Protein AF-A0A6G9I0P4-F1 (afdb_monomer_lite)

Sequence (125 aa):
MNVHKVYDTINHYHLDWLTPAGDYPKSALMVVECKDGRWMIVQEFGEEYGCFEGVLKNDSDLHTKPSFYPDFRSAVKSAFGMMKRLYPQYNDKPFSDFLSEITECCEVRFWNDETIIPPVQRQAL

Foldseek 3Di:
DWPCVVQVWDDKDWDQVLFPPPDRDQWTKMWIAGPVQKIFIETADHDQLVVDQQHHYGTDRPPGHHDIDNHPLRRLVVVVVSVCVVCVVGDCVSVVVVNVVVVVVVVVVVPDPDDDDDDDDDDDD

Structure (mmCIF, N/CA/C/O backbone):
data_AF-A0A6G9I0P4-F1
#
_entry.id   AF-A0A6G9I0P4-F1
#
loop_
_atom_site.group_PDB
_atom_site.id
_atom_site.type_symbol
_atom_site.label_atom_id
_atom_site.label_alt_id
_atom_site.label_comp_id
_atom_site.label_asym_id
_atom_site.label_entity_id
_atom_site.label_seq_id
_atom_site.pdbx_PDB_ins_code
_atom_site.Cartn_x
_atom_site.Cartn_y
_atom_site.Cartn_z
_atom_site.occupancy
_atom_site.B_iso_or_equiv
_atom_site.auth_seq_id
_atom_site.auth_comp_id
_atom_site.auth_asym_id
_atom_site.auth_atom_id
_atom_site.pdbx_PDB_model_num
ATOM 1 N N . MET A 1 1 ? -15.792 -13.073 -3.354 1.00 65.38 1 MET A N 1
ATOM 2 C CA . MET A 1 1 ? -15.963 -12.058 -2.288 1.00 65.38 1 MET A CA 1
ATOM 3 C C . MET A 1 1 ? -14.765 -11.130 -2.395 1.00 65.38 1 MET A C 1
ATOM 5 O O . MET A 1 1 ? -13.686 -11.660 -2.604 1.00 65.38 1 MET A O 1
ATOM 9 N N . ASN A 1 2 ? -14.957 -9.807 -2.389 1.00 82.81 2 ASN A N 1
ATOM 10 C CA . ASN A 1 2 ? -13.867 -8.850 -2.632 1.00 82.81 2 ASN A CA 1
ATOM 11 C C . ASN A 1 2 ? -13.200 -8.437 -1.300 1.00 82.81 2 ASN A C 1
ATOM 13 O O . ASN A 1 2 ? -13.927 -8.279 -0.316 1.00 82.81 2 ASN A O 1
ATOM 17 N N . VAL A 1 3 ? -11.872 -8.249 -1.276 1.00 85.19 3 VAL A N 1
ATOM 18 C CA . VAL A 1 3 ? -11.064 -7.780 -0.124 1.00 85.19 3 VAL A CA 1
ATOM 19 C C . VAL A 1 3 ? -11.742 -6.639 0.648 1.00 85.19 3 VAL A C 1
ATOM 21 O O . VAL A 1 3 ? -11.915 -6.735 1.862 1.00 85.19 3 VAL A O 1
ATOM 24 N N . HIS A 1 4 ? -12.234 -5.611 -0.044 1.00 87.44 4 HIS A N 1
ATOM 25 C CA . HIS A 1 4 ? -12.917 -4.460 0.553 1.00 87.44 4 HIS A CA 1
ATOM 26 C C . HIS A 1 4 ? -14.160 -4.843 1.368 1.00 87.44 4 HIS A C 1
ATOM 28 O O . HIS A 1 4 ? -14.433 -4.255 2.412 1.00 87.44 4 HIS A O 1
ATOM 34 N N . LYS A 1 5 ? -14.909 -5.859 0.919 1.00 88.94 5 LYS A N 1
ATOM 35 C CA . LYS A 1 5 ? -16.091 -6.366 1.636 1.00 88.94 5 LYS A CA 1
ATOM 36 C C . LYS A 1 5 ? -15.717 -7.245 2.826 1.00 88.94 5 LYS A C 1
ATOM 38 O O . LYS A 1 5 ? -16.455 -7.267 3.801 1.00 88.94 5 LYS A O 1
ATOM 43 N N . VAL A 1 6 ? -14.613 -7.988 2.739 1.00 90.75 6 VAL A N 1
ATOM 44 C CA . VAL A 1 6 ? -14.164 -8.885 3.819 1.00 90.75 6 VAL A CA 1
ATOM 45 C C . VAL A 1 6 ? -13.664 -8.102 5.020 1.00 90.75 6 VAL A C 1
ATOM 47 O O . VAL A 1 6 ? -13.939 -8.490 6.152 1.00 90.75 6 VAL A O 1
ATOM 50 N N . TYR A 1 7 ? -12.960 -7.001 4.769 1.00 91.38 7 TYR A N 1
ATOM 51 C CA . TYR A 1 7 ? -12.324 -6.201 5.814 1.00 91.38 7 TYR A CA 1
ATOM 52 C C . TYR A 1 7 ? -13.059 -4.890 6.128 1.00 91.38 7 TYR A C 1
ATOM 54 O O . TYR A 1 7 ? -12.515 -4.062 6.850 1.00 91.38 7 TYR A O 1
ATOM 62 N N . ASP A 1 8 ? -14.286 -4.712 5.617 1.00 93.75 8 ASP A N 1
ATOM 63 C CA . ASP A 1 8 ? -15.130 -3.519 5.820 1.00 93.75 8 ASP A CA 1
ATOM 64 C C . ASP A 1 8 ? -14.332 -2.216 5.633 1.00 93.75 8 ASP A C 1
ATOM 66 O O . ASP A 1 8 ? -14.139 -1.424 6.555 1.00 93.75 8 ASP A O 1
ATOM 70 N N . THR A 1 9 ? -13.752 -2.045 4.444 1.00 93.62 9 THR A N 1
ATOM 71 C CA . THR A 1 9 ? -12.830 -0.935 4.169 1.00 93.62 9 THR A CA 1
ATOM 72 C C . THR A 1 9 ? -13.575 0.354 3.852 1.00 93.62 9 THR A C 1
ATOM 74 O O . THR A 1 9 ? -14.541 0.323 3.088 1.00 93.62 9 THR A O 1
ATOM 77 N N . ILE A 1 10 ? -13.089 1.487 4.360 1.00 94.75 10 ILE A N 1
ATOM 78 C CA . ILE A 1 10 ? -13.764 2.793 4.257 1.00 94.75 10 ILE A CA 1
ATOM 79 C C . ILE A 1 10 ? -12.973 3.851 3.483 1.00 94.75 10 ILE A C 1
ATOM 81 O O . ILE A 1 10 ? -13.560 4.835 3.039 1.00 94.75 10 ILE A O 1
ATOM 85 N N . ASN A 1 11 ? -11.667 3.657 3.300 1.00 93.19 11 ASN A N 1
ATOM 86 C CA . ASN A 1 11 ? -10.799 4.602 2.605 1.00 93.19 11 ASN A CA 1
ATOM 87 C C . ASN A 1 11 ? -9.608 3.873 1.969 1.00 93.19 11 ASN A C 1
ATOM 89 O O . ASN A 1 11 ? -9.274 2.756 2.367 1.00 93.19 11 ASN A O 1
ATOM 93 N N . HIS A 1 12 ? -8.963 4.494 0.986 1.00 93.75 12 HIS A N 1
ATOM 94 C CA . HIS A 1 12 ? -7.710 4.008 0.421 1.00 93.75 12 HIS A CA 1
ATOM 95 C C . HIS A 1 12 ? -6.882 5.154 -0.161 1.00 93.75 12 HIS A C 1
ATOM 97 O O . HIS A 1 12 ? -7.414 6.190 -0.553 1.00 93.75 12 HIS A O 1
ATOM 103 N N . TYR A 1 13 ? -5.570 4.951 -0.227 1.00 92.12 13 TYR A N 1
ATOM 104 C CA . TYR A 1 13 ? -4.628 5.891 -0.815 1.00 92.12 13 TYR A CA 1
ATOM 105 C C . TYR A 1 13 ? -3.665 5.149 -1.736 1.00 92.12 13 TYR A C 1
ATOM 107 O O . TYR A 1 13 ? -2.998 4.200 -1.313 1.00 92.12 13 TYR A O 1
ATOM 115 N N . HIS A 1 14 ? -3.606 5.588 -2.989 1.00 91.50 14 HIS A N 1
ATOM 116 C CA . HIS A 1 14 ? -2.735 5.018 -4.011 1.00 91.50 14 HIS A CA 1
ATOM 117 C C . HIS A 1 14 ? -1.317 5.567 -3.890 1.00 91.50 14 HIS A C 1
ATOM 119 O O . HIS A 1 14 ? -1.125 6.726 -3.520 1.00 91.50 14 HIS A O 1
ATOM 125 N N . LEU A 1 15 ? -0.320 4.732 -4.177 1.00 87.94 15 LEU A N 1
ATOM 126 C CA . LEU A 1 15 ? 1.105 5.083 -4.096 1.00 87.94 15 LEU A CA 1
ATOM 127 C C . LEU A 1 15 ? 1.809 5.024 -5.461 1.00 87.94 15 LEU A C 1
ATOM 129 O O . LEU A 1 15 ? 3.008 5.267 -5.554 1.00 87.94 15 LEU A O 1
ATOM 133 N N . ASP A 1 16 ? 1.081 4.700 -6.523 1.00 82.12 16 ASP A N 1
ATOM 134 C CA . ASP A 1 16 ? 1.562 4.641 -7.904 1.00 82.12 16 ASP A CA 1
ATOM 135 C C . ASP A 1 16 ? 2.078 5.996 -8.416 1.00 82.12 16 ASP A C 1
ATOM 137 O O . ASP A 1 16 ? 3.058 6.031 -9.150 1.00 82.12 16 ASP A O 1
ATOM 141 N N . TRP A 1 17 ? 1.515 7.118 -7.958 1.00 77.94 17 TRP A N 1
ATOM 142 C CA . TRP A 1 17 ? 1.967 8.472 -8.322 1.00 77.94 17 TRP A CA 1
ATOM 143 C C . TRP A 1 17 ? 3.399 8.817 -7.878 1.00 77.94 17 TRP A C 1
ATOM 145 O O . TRP A 1 17 ? 3.953 9.827 -8.311 1.00 77.94 17 TRP A O 1
ATOM 155 N N . LEU A 1 18 ? 4.006 8.005 -7.010 1.00 72.69 18 LEU A N 1
ATOM 156 C CA . LEU A 1 18 ? 5.386 8.200 -6.561 1.00 72.69 18 LEU A CA 1
ATOM 157 C C . LEU A 1 18 ? 6.416 7.614 -7.526 1.00 72.69 18 LEU A C 1
ATOM 15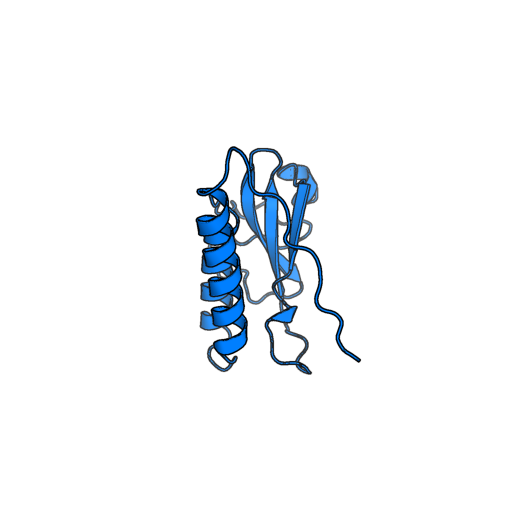9 O O . LEU A 1 18 ? 7.621 7.772 -7.308 1.00 72.69 18 LEU A O 1
ATOM 163 N N . THR A 1 19 ? 5.973 6.935 -8.584 1.00 71.75 19 THR A N 1
ATOM 164 C CA . THR A 1 19 ? 6.873 6.549 -9.666 1.00 71.75 19 THR A CA 1
ATOM 165 C C . THR A 1 19 ? 7.213 7.756 -10.545 1.00 71.75 19 THR A C 1
ATOM 167 O O . THR A 1 19 ? 6.458 8.730 -10.605 1.00 71.75 19 THR A O 1
ATOM 170 N N . PRO A 1 20 ? 8.384 7.758 -11.208 1.00 68.88 20 PRO A N 1
ATOM 171 C CA . PRO A 1 20 ? 8.776 8.859 -12.081 1.00 68.88 20 PRO A CA 1
ATOM 172 C C . PRO A 1 20 ? 7.710 9.167 -13.141 1.00 68.88 20 PRO A C 1
ATOM 174 O O . PRO A 1 20 ? 7.177 8.262 -13.784 1.00 68.88 20 PRO A O 1
ATOM 177 N N . ALA A 1 21 ? 7.434 10.456 -13.357 1.00 62.06 21 ALA A N 1
ATOM 178 C CA . ALA A 1 21 ? 6.467 10.901 -14.354 1.00 62.06 21 ALA A CA 1
ATOM 179 C C . ALA A 1 21 ? 6.851 10.386 -15.754 1.00 62.06 21 ALA A C 1
ATOM 181 O O . ALA A 1 21 ? 7.896 10.756 -16.291 1.00 62.06 21 ALA A O 1
ATOM 182 N N . GLY A 1 22 ? 5.994 9.543 -16.336 1.00 60.03 22 GLY A N 1
ATOM 183 C CA . GLY A 1 22 ? 6.189 8.932 -17.655 1.00 60.03 22 GLY A CA 1
ATOM 184 C C . GLY A 1 22 ? 6.349 7.410 -17.633 1.00 60.03 22 GLY A C 1
ATOM 185 O O . GLY A 1 22 ? 6.067 6.780 -18.649 1.00 60.03 22 GLY A O 1
ATOM 186 N N . ASP A 1 23 ? 6.698 6.821 -16.484 1.00 67.88 23 ASP A N 1
ATOM 187 C CA . ASP A 1 23 ? 6.695 5.370 -16.286 1.00 67.88 23 ASP A CA 1
ATOM 188 C C . ASP A 1 23 ? 5.414 4.963 -15.558 1.00 67.88 23 ASP A C 1
ATOM 190 O O . ASP A 1 23 ? 5.267 5.162 -14.349 1.00 67.88 23 ASP A O 1
ATOM 194 N N . TYR A 1 24 ? 4.475 4.376 -16.302 1.00 65.50 24 TYR A N 1
ATOM 195 C CA . TYR A 1 24 ? 3.357 3.683 -15.675 1.00 65.50 24 TYR A CA 1
ATOM 196 C C . TYR A 1 24 ? 3.900 2.406 -15.018 1.00 65.50 24 TYR A C 1
ATOM 198 O O . TYR A 1 24 ? 4.514 1.588 -15.718 1.00 65.50 24 TYR A O 1
ATOM 206 N N . PRO A 1 25 ? 3.741 2.219 -13.697 1.00 77.81 25 PRO A N 1
ATOM 207 C CA . PRO A 1 25 ? 4.338 1.077 -13.029 1.00 77.81 25 PRO A CA 1
ATOM 208 C C . PRO A 1 25 ? 3.698 -0.228 -13.505 1.00 77.81 25 PRO A C 1
ATOM 210 O O . PRO A 1 25 ? 2.534 -0.267 -13.896 1.00 77.81 25 PRO A O 1
ATOM 213 N N . LYS A 1 26 ? 4.462 -1.325 -13.475 1.00 83.75 26 LYS A N 1
ATOM 214 C CA . LYS A 1 26 ? 3.947 -2.658 -13.840 1.00 83.75 26 LYS A CA 1
ATOM 215 C C . LYS A 1 26 ? 3.007 -3.235 -12.782 1.00 83.75 26 LYS A C 1
ATOM 217 O O . LYS A 1 26 ? 2.178 -4.083 -13.105 1.00 83.75 26 LYS A O 1
ATOM 222 N N . SER A 1 27 ? 3.137 -2.761 -11.547 1.00 88.81 27 SER A N 1
ATOM 223 C CA . SER A 1 27 ? 2.281 -3.096 -10.413 1.00 88.81 27 SER A CA 1
ATOM 224 C C . SER A 1 27 ? 2.126 -1.872 -9.514 1.00 88.81 27 SER A C 1
ATOM 226 O O . SER A 1 27 ? 3.074 -1.100 -9.375 1.00 88.81 27 SER A O 1
ATOM 228 N N . ALA A 1 28 ? 0.981 -1.722 -8.850 1.00 89.75 28 ALA A N 1
ATOM 229 C CA . ALA A 1 28 ? 0.727 -0.619 -7.921 1.00 89.75 28 ALA A CA 1
ATOM 230 C C . ALA A 1 28 ? 0.322 -1.111 -6.533 1.00 89.75 28 ALA A C 1
ATOM 232 O O . ALA A 1 28 ? -0.313 -2.157 -6.384 1.00 89.75 28 ALA A O 1
ATOM 233 N N . LEU A 1 29 ? 0.668 -0.315 -5.522 1.00 93.31 29 LEU A N 1
ATOM 234 C CA . LEU A 1 29 ? 0.230 -0.498 -4.146 1.00 93.31 29 LEU A CA 1
ATOM 235 C C . LEU A 1 29 ? -0.734 0.611 -3.738 1.00 93.31 29 LEU A C 1
ATOM 237 O O . LEU A 1 29 ? -0.526 1.785 -4.046 1.00 93.31 29 LEU A O 1
ATOM 241 N N . MET A 1 30 ? -1.708 0.224 -2.929 1.00 94.25 30 MET A N 1
ATOM 242 C CA . MET A 1 30 ? -2.539 1.115 -2.142 1.00 94.25 30 MET A CA 1
ATOM 243 C C . MET A 1 30 ? -2.458 0.738 -0.664 1.00 94.25 30 MET A C 1
ATOM 245 O O . MET A 1 30 ? -2.315 -0.433 -0.299 1.00 94.25 30 MET A O 1
ATOM 249 N N . VAL A 1 31 ? -2.571 1.739 0.202 1.00 95.56 31 VAL A N 1
ATOM 250 C CA . VAL A 1 31 ? -2.851 1.535 1.626 1.00 95.56 31 VAL A CA 1
ATOM 251 C C . VAL A 1 31 ? -4.341 1.737 1.853 1.00 95.56 31 VAL A C 1
ATOM 253 O O . VAL A 1 31 ? -4.921 2.702 1.365 1.00 95.56 31 VAL A O 1
ATOM 256 N N . VAL A 1 32 ? -4.972 0.808 2.561 1.00 95.75 32 VAL A N 1
ATOM 257 C CA . VAL A 1 32 ? -6.428 0.717 2.690 1.00 95.75 32 VAL A CA 1
ATOM 258 C C . VAL A 1 32 ? -6.811 0.750 4.162 1.00 95.75 32 VAL A C 1
ATOM 260 O O . VAL A 1 32 ? -6.269 -0.012 4.963 1.00 95.75 32 VAL A O 1
ATOM 263 N N . GLU A 1 33 ? -7.749 1.623 4.509 1.00 97.38 33 GLU A N 1
ATOM 264 C CA . GLU A 1 33 ? -8.286 1.787 5.858 1.00 97.38 33 GLU A CA 1
ATOM 265 C C . GLU A 1 33 ? -9.494 0.873 6.065 1.00 97.38 33 GLU A C 1
ATOM 267 O O . GLU A 1 33 ? -10.450 0.886 5.283 1.00 97.38 33 GLU A O 1
ATOM 272 N N . CYS A 1 34 ? -9.468 0.104 7.147 1.00 96.69 34 CYS A N 1
ATOM 273 C CA . CYS A 1 34 ? -10.599 -0.670 7.639 1.00 96.69 34 CYS A CA 1
ATOM 274 C C . CYS A 1 34 ? -11.452 0.205 8.563 1.00 96.69 34 CYS A C 1
ATOM 276 O O . CYS A 1 34 ? -10.939 1.069 9.271 1.00 96.69 34 CYS A O 1
ATOM 278 N N . LYS A 1 35 ? -12.758 -0.055 8.627 1.00 96.31 35 LYS A N 1
ATOM 279 C CA . LYS A 1 35 ? -13.689 0.682 9.497 1.00 96.31 35 LYS A CA 1
ATOM 280 C C . LYS A 1 35 ? -13.325 0.639 10.983 1.00 96.31 35 LYS A C 1
ATOM 282 O O . LYS A 1 35 ? -13.736 1.510 11.743 1.00 96.31 35 LYS A O 1
ATOM 287 N N . ASP A 1 36 ? -12.572 -0.375 11.400 1.00 94.62 36 ASP A N 1
ATOM 288 C CA . ASP A 1 36 ? -12.071 -0.517 12.768 1.00 94.62 36 ASP A CA 1
ATOM 289 C C . ASP A 1 36 ? -10.790 0.293 13.056 1.00 94.62 36 ASP A C 1
ATOM 291 O O . ASP A 1 36 ? -10.227 0.181 14.145 1.00 94.62 36 ASP A O 1
ATOM 295 N N . GLY A 1 37 ? -10.338 1.113 12.101 1.00 93.75 37 GLY A N 1
ATOM 296 C CA . GLY A 1 37 ? -9.185 2.006 12.217 1.00 93.75 37 GLY A CA 1
ATOM 297 C C . GLY A 1 37 ? -7.847 1.374 11.832 1.00 93.75 37 GLY A C 1
ATOM 298 O O . GLY A 1 37 ? -6.838 2.077 11.774 1.00 93.75 37 GLY A O 1
ATOM 299 N N . ARG A 1 38 ? -7.803 0.065 11.551 1.00 97.12 38 ARG A N 1
ATOM 300 C CA . ARG A 1 38 ? -6.575 -0.602 11.097 1.00 97.12 38 ARG A CA 1
ATOM 301 C C . ARG A 1 38 ? -6.341 -0.365 9.612 1.00 97.12 38 ARG A C 1
ATOM 303 O O . ARG A 1 38 ? -7.273 -0.303 8.818 1.00 97.12 38 ARG A O 1
ATOM 310 N N . TRP A 1 39 ? -5.075 -0.320 9.226 1.00 97.62 39 TRP A N 1
ATOM 311 C CA . TRP A 1 39 ? -4.648 -0.156 7.841 1.00 97.62 39 TRP A CA 1
ATOM 312 C C . TRP A 1 39 ? -4.038 -1.448 7.307 1.00 97.62 39 TRP A C 1
ATOM 314 O O . TRP A 1 39 ? -3.424 -2.202 8.056 1.00 97.62 39 TRP A O 1
ATOM 324 N N . MET A 1 40 ? -4.181 -1.708 6.015 1.00 96.81 40 MET A N 1
ATOM 325 C CA . MET A 1 40 ? -3.541 -2.831 5.323 1.00 96.81 40 MET A CA 1
ATOM 326 C C . MET A 1 40 ? -2.989 -2.380 3.972 1.00 96.81 40 MET A C 1
ATOM 328 O O . MET A 1 40 ? -3.379 -1.334 3.456 1.00 96.81 40 MET A O 1
ATOM 332 N N . ILE A 1 41 ? -2.075 -3.160 3.401 1.00 96.75 41 ILE A N 1
ATOM 333 C CA . ILE A 1 41 ? -1.504 -2.893 2.078 1.00 96.75 41 ILE A CA 1
ATOM 334 C C . ILE A 1 41 ? -2.149 -3.845 1.078 1.00 96.75 41 ILE A C 1
ATOM 336 O O . ILE A 1 41 ? -2.198 -5.057 1.301 1.00 96.75 41 ILE A O 1
ATOM 340 N N . VAL A 1 42 ? -2.620 -3.292 -0.033 1.00 95.12 42 VAL A N 1
ATOM 341 C CA . VAL A 1 42 ? -3.213 -4.056 -1.125 1.00 95.12 42 VAL A CA 1
ATOM 342 C C . VAL A 1 42 ? -2.493 -3.697 -2.416 1.00 95.12 42 VAL A C 1
ATOM 344 O O . VAL A 1 42 ? -2.289 -2.526 -2.724 1.00 95.12 42 VAL A O 1
ATOM 347 N N . GLN A 1 43 ? -2.105 -4.706 -3.182 1.00 93.94 43 GLN A N 1
ATOM 348 C CA . GLN A 1 43 ? -1.679 -4.540 -4.558 1.00 93.94 43 GLN A CA 1
ATOM 349 C C . GLN A 1 43 ? -2.913 -4.318 -5.429 1.00 93.94 43 GLN A C 1
ATOM 351 O O . GLN A 1 43 ? -3.713 -5.238 -5.604 1.00 93.94 43 GLN A O 1
ATOM 356 N N . GLU A 1 44 ? -3.064 -3.113 -5.971 1.00 91.31 44 GLU A N 1
ATOM 357 C CA . GLU A 1 44 ? -4.210 -2.742 -6.803 1.00 91.31 44 GLU A CA 1
ATOM 358 C C . GLU A 1 44 ? -4.216 -3.515 -8.127 1.00 91.31 44 GLU A C 1
ATOM 360 O O . GLU A 1 44 ? -5.229 -4.107 -8.498 1.00 91.31 44 GLU A O 1
ATOM 365 N N . PHE A 1 45 ? -3.072 -3.542 -8.815 1.00 90.38 45 PHE A N 1
ATOM 366 C CA . PHE A 1 45 ? -2.868 -4.263 -10.068 1.00 90.38 45 PHE A CA 1
ATOM 367 C C . PHE A 1 45 ? -1.426 -4.771 -10.192 1.00 90.38 45 PHE A C 1
ATOM 369 O O . PHE A 1 45 ? -0.545 -4.396 -9.414 1.00 90.38 45 PHE A O 1
ATOM 376 N N . GLY A 1 46 ? -1.183 -5.616 -11.196 1.00 90.38 46 GLY A N 1
ATOM 377 C CA . GLY A 1 46 ? 0.111 -6.261 -11.422 1.00 90.38 46 GLY A CA 1
ATOM 378 C C . GLY A 1 46 ? 0.304 -7.498 -10.546 1.00 90.38 46 GLY A C 1
ATOM 379 O O . GLY A 1 46 ? -0.672 -8.079 -10.070 1.00 90.38 46 GLY A O 1
ATOM 380 N N . GLU A 1 47 ? 1.557 -7.929 -10.373 1.00 91.81 47 GLU A N 1
ATOM 381 C CA . GLU A 1 47 ? 1.910 -9.186 -9.678 1.00 91.81 47 GLU A CA 1
ATOM 382 C C . GLU A 1 47 ? 3.163 -9.089 -8.790 1.00 91.81 47 GLU A C 1
ATOM 384 O O . GLU A 1 47 ? 3.533 -10.060 -8.131 1.00 91.81 47 GLU A O 1
ATOM 389 N N . GLU A 1 48 ? 3.865 -7.957 -8.773 1.00 91.81 48 GLU A N 1
ATOM 390 C CA . GLU A 1 48 ? 5.229 -7.912 -8.230 1.00 91.81 48 GLU A CA 1
ATOM 391 C C . GLU A 1 48 ? 5.287 -7.848 -6.697 1.00 91.81 48 GLU A C 1
ATOM 393 O O . GLU A 1 48 ? 6.260 -8.304 -6.095 1.00 91.81 48 GLU A O 1
ATOM 398 N N . TYR A 1 49 ? 4.245 -7.333 -6.045 1.00 93.25 49 TYR A N 1
ATOM 399 C CA . TYR A 1 49 ? 4.196 -7.167 -4.592 1.00 93.25 49 TYR A CA 1
ATOM 400 C C . TYR A 1 49 ? 3.634 -8.380 -3.846 1.00 93.25 49 TYR A C 1
ATOM 402 O O . TYR A 1 49 ? 3.763 -8.441 -2.625 1.00 93.25 49 TYR A O 1
ATOM 410 N N . GLY A 1 50 ? 3.098 -9.384 -4.550 1.00 91.19 50 GLY A N 1
ATOM 411 C CA . GLY A 1 50 ? 2.632 -10.639 -3.939 1.00 91.19 50 GLY A CA 1
ATOM 412 C C . GLY A 1 50 ? 3.744 -11.454 -3.260 1.00 91.19 50 GLY A C 1
ATOM 413 O O . GLY A 1 50 ? 3.469 -12.407 -2.538 1.00 91.19 50 GLY A O 1
ATOM 414 N N . CYS A 1 51 ? 5.011 -11.080 -3.466 1.00 92.62 51 CYS A N 1
ATOM 415 C CA . CYS A 1 51 ? 6.151 -11.660 -2.763 1.00 92.62 51 CYS A CA 1
ATOM 416 C C . CYS A 1 51 ? 6.301 -11.180 -1.305 1.00 92.62 51 CYS A C 1
ATOM 418 O O . CYS A 1 51 ? 7.087 -11.765 -0.556 1.00 92.62 51 CYS A O 1
ATOM 420 N N . PHE A 1 52 ? 5.588 -10.126 -0.896 1.00 95.19 52 PHE A N 1
ATOM 421 C CA . PHE A 1 52 ? 5.642 -9.588 0.460 1.00 95.19 52 PHE A CA 1
ATOM 422 C C . PHE A 1 52 ? 4.545 -10.184 1.340 1.00 95.19 52 PHE A C 1
ATOM 424 O O . PHE A 1 52 ? 3.372 -10.215 0.974 1.00 95.19 52 PHE A O 1
ATOM 431 N N . GLU A 1 53 ? 4.927 -10.622 2.539 1.00 94.12 53 GLU A N 1
ATOM 432 C CA . GLU A 1 53 ? 3.987 -11.203 3.493 1.00 94.12 53 GLU A CA 1
ATOM 433 C C . GLU A 1 53 ? 2.891 -10.201 3.886 1.00 94.12 53 GLU A C 1
ATOM 435 O O . GLU A 1 53 ? 3.155 -9.073 4.312 1.00 94.12 53 GLU A O 1
ATOM 440 N N . GLY A 1 54 ? 1.642 -10.643 3.751 1.00 94.56 54 GLY A N 1
ATOM 441 C CA . GLY A 1 54 ? 0.465 -9.881 4.146 1.00 94.56 54 GLY A CA 1
ATOM 442 C C . GLY A 1 54 ? 0.085 -8.727 3.221 1.00 94.56 54 GLY A C 1
ATOM 443 O O . GLY A 1 54 ? -0.784 -7.943 3.603 1.00 94.56 54 GLY A O 1
ATOM 444 N N . VAL A 1 55 ? 0.683 -8.635 2.027 1.00 95.19 55 VAL A N 1
ATOM 445 C CA . VAL A 1 55 ? 0.176 -7.793 0.934 1.00 95.19 55 VAL A CA 1
ATOM 446 C C . VAL A 1 55 ? -0.894 -8.568 0.180 1.00 95.19 55 VAL A C 1
ATOM 448 O O . VAL A 1 55 ? -0.614 -9.609 -0.409 1.00 95.19 55 VAL A O 1
ATOM 451 N N . LEU A 1 56 ? -2.124 -8.063 0.199 1.00 94.12 56 LEU A N 1
ATOM 452 C CA . LEU A 1 56 ? -3.236 -8.714 -0.490 1.00 94.12 56 LEU A CA 1
ATOM 453 C C . LEU A 1 56 ? -3.238 -8.308 -1.950 1.00 94.12 56 LEU A C 1
ATOM 455 O O . LEU A 1 56 ? -2.975 -7.152 -2.272 1.00 94.12 56 LEU A O 1
ATOM 459 N N . LYS A 1 57 ? -3.628 -9.218 -2.836 1.00 92.00 57 LYS A N 1
ATOM 460 C CA . LYS A 1 57 ? -4.020 -8.816 -4.185 1.00 92.00 57 LYS A CA 1
ATOM 461 C C . LYS A 1 57 ? -5.452 -8.289 -4.177 1.00 92.00 57 LYS A C 1
ATOM 463 O O . LYS A 1 57 ? -6.341 -8.913 -3.592 1.00 92.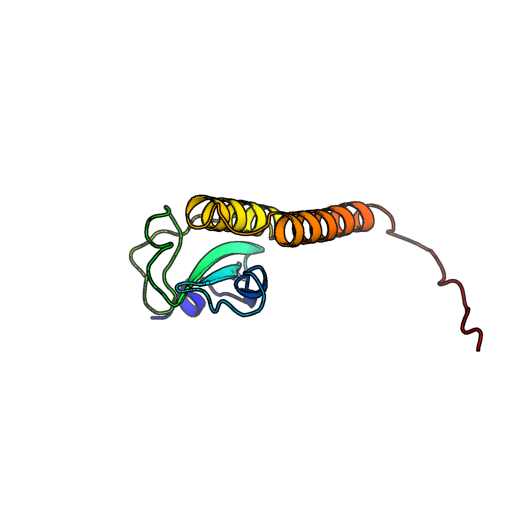00 57 LYS A O 1
ATOM 468 N N . ASN A 1 58 ? -5.673 -7.149 -4.827 1.00 85.31 58 ASN A N 1
ATOM 469 C CA . ASN A 1 58 ? -7.007 -6.590 -4.989 1.00 85.31 58 ASN A CA 1
ATOM 470 C C . ASN A 1 58 ? -7.956 -7.619 -5.631 1.00 85.31 58 ASN A C 1
ATOM 472 O O . ASN A 1 58 ? -7.538 -8.582 -6.277 1.00 85.31 58 ASN A O 1
ATOM 476 N N . ASP A 1 59 ? -9.250 -7.425 -5.409 1.00 81.50 59 ASP A N 1
ATOM 477 C CA . ASP A 1 59 ? -10.321 -8.375 -5.688 1.00 81.50 59 ASP A CA 1
ATOM 478 C C . ASP A 1 59 ? -10.361 -9.586 -4.760 1.00 81.50 59 ASP A C 1
ATOM 480 O O . ASP A 1 59 ? -10.968 -9.511 -3.696 1.00 81.50 59 ASP A O 1
ATOM 484 N N . SER A 1 60 ? -9.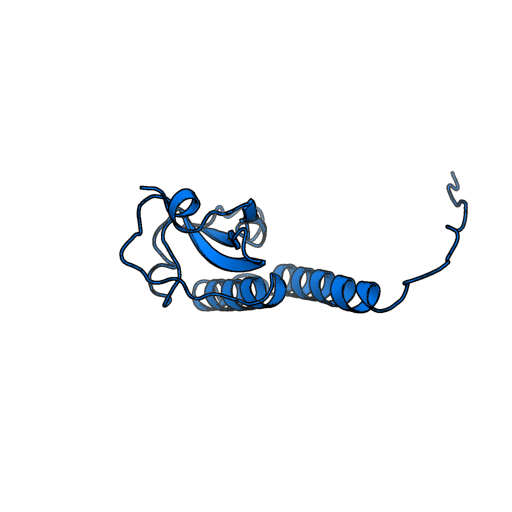841 -10.735 -5.186 1.00 72.38 60 SER A N 1
ATOM 485 C CA . SER A 1 60 ? -10.301 -12.041 -4.682 1.00 72.38 60 SER A CA 1
ATOM 486 C C . SER A 1 60 ? -9.304 -12.753 -3.774 1.00 72.38 60 SER A C 1
ATOM 488 O O . SER A 1 60 ? -9.479 -13.947 -3.519 1.00 72.38 60 SER A O 1
ATOM 490 N N . ASP A 1 61 ? -8.258 -12.070 -3.308 1.00 82.00 61 ASP A N 1
ATOM 491 C CA . ASP A 1 61 ? -7.287 -12.685 -2.410 1.00 82.00 61 ASP A CA 1
ATOM 492 C C . ASP A 1 61 ? -7.868 -12.853 -1.004 1.00 82.00 61 ASP A C 1
ATOM 494 O O . ASP A 1 61 ? -7.845 -11.955 -0.164 1.00 82.00 61 ASP A O 1
ATOM 498 N N . LEU A 1 62 ? -8.444 -14.032 -0.783 1.00 77.00 62 LEU A N 1
ATOM 499 C CA . LEU A 1 62 ? -9.001 -14.462 0.498 1.00 77.00 62 LEU A CA 1
ATOM 500 C C . LEU A 1 62 ? -8.071 -15.429 1.238 1.00 77.00 62 LEU A C 1
ATOM 502 O O . LEU A 1 62 ? -8.427 -15.919 2.310 1.00 77.00 62 LEU A O 1
ATOM 506 N N . HIS A 1 63 ? -6.920 -15.756 0.646 1.00 84.56 63 HIS A N 1
ATOM 507 C CA . HIS A 1 63 ? -5.980 -16.734 1.186 1.00 84.56 63 HIS A CA 1
ATOM 508 C C . HIS A 1 63 ? -4.841 -16.053 1.937 1.00 84.56 63 HIS A C 1
ATOM 510 O O . HIS A 1 63 ? -4.402 -16.559 2.972 1.00 84.56 63 HIS A O 1
ATOM 516 N N . THR A 1 64 ? -4.393 -14.896 1.452 1.00 89.75 64 THR A N 1
ATOM 517 C CA . THR A 1 64 ? -3.381 -14.098 2.131 1.00 89.75 64 THR A CA 1
ATOM 518 C C . THR A 1 64 ? -3.967 -13.466 3.386 1.00 89.75 64 THR A C 1
ATOM 520 O O . THR A 1 64 ? -4.972 -12.757 3.352 1.00 89.75 64 THR A O 1
ATOM 523 N N . LYS A 1 65 ? -3.319 -13.703 4.528 1.00 91.81 65 LYS A N 1
ATOM 524 C CA . LYS A 1 65 ? -3.663 -13.021 5.774 1.00 91.81 65 LYS A CA 1
ATOM 525 C C . LYS A 1 65 ? -3.016 -11.629 5.776 1.00 91.81 65 LYS A C 1
ATOM 527 O O . LYS A 1 65 ? -1.790 -11.576 5.726 1.00 91.81 65 LYS A O 1
ATOM 532 N N . PRO A 1 66 ? -3.781 -10.527 5.881 1.00 94.06 66 PRO A N 1
ATOM 533 C CA . PRO A 1 66 ? -3.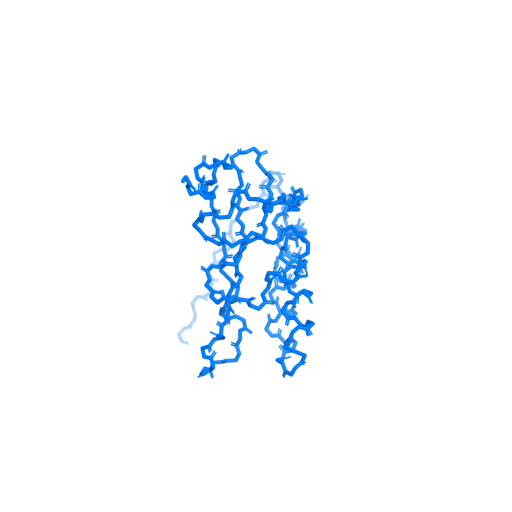220 -9.179 5.868 1.00 94.06 66 PRO A CA 1
ATOM 534 C C . PRO A 1 66 ? -2.291 -8.918 7.044 1.00 94.06 66 PRO A C 1
ATOM 536 O O . PRO A 1 66 ? -2.590 -9.276 8.190 1.00 94.06 66 PRO A O 1
ATOM 539 N N . SER A 1 67 ? -1.223 -8.187 6.748 1.00 96.56 67 SER A N 1
ATOM 540 C CA . SER A 1 67 ? -0.472 -7.438 7.748 1.00 96.56 67 SER A CA 1
ATOM 541 C C . SER A 1 67 ? -1.255 -6.171 8.080 1.00 96.56 67 SER A C 1
ATOM 543 O O . SER A 1 67 ? -1.490 -5.334 7.208 1.00 96.56 67 SER A O 1
ATOM 545 N N . PHE A 1 68 ? -1.682 -6.043 9.338 1.00 97.31 68 PHE A N 1
ATOM 546 C CA . PHE A 1 68 ? -2.381 -4.853 9.814 1.00 97.31 68 PHE A CA 1
ATOM 547 C C . PHE A 1 68 ? -1.411 -3.862 10.447 1.00 97.31 68 PHE A C 1
ATOM 549 O O . PHE A 1 68 ? -0.571 -4.227 11.269 1.00 97.31 68 PHE A O 1
ATOM 556 N N . TYR A 1 69 ? -1.602 -2.596 10.108 1.00 97.00 69 TYR A N 1
ATOM 557 C CA . TYR A 1 69 ? -0.877 -1.456 10.638 1.00 97.00 69 TYR A CA 1
ATOM 558 C C . TYR A 1 69 ? -1.823 -0.623 11.512 1.00 97.00 69 TYR A C 1
ATOM 560 O O . TYR A 1 69 ? -3.004 -0.489 11.179 1.00 97.00 69 TYR A O 1
ATOM 568 N N . PRO A 1 70 ? -1.337 -0.070 12.634 1.00 95.31 70 PRO A N 1
ATOM 569 C CA . PRO A 1 70 ? -2.178 0.690 13.559 1.00 95.31 70 PRO A CA 1
ATOM 570 C C . PRO A 1 70 ? -2.565 2.075 13.026 1.00 95.31 70 PRO A C 1
ATOM 572 O O . PRO A 1 70 ? -3.496 2.683 13.540 1.00 95.31 70 PRO A O 1
ATOM 575 N N . ASP A 1 71 ? -1.853 2.581 12.018 1.00 93.94 71 ASP A N 1
ATOM 576 C CA . ASP A 1 71 ? -2.043 3.920 11.477 1.00 93.94 71 ASP A CA 1
ATOM 577 C C . ASP A 1 71 ? -1.565 4.019 10.015 1.00 93.94 71 ASP A C 1
ATOM 579 O O . ASP A 1 71 ? -0.761 3.207 9.538 1.00 93.94 71 ASP A O 1
ATOM 583 N N . PHE A 1 72 ? -2.050 5.053 9.321 1.00 92.50 72 PHE A N 1
ATOM 584 C CA . PHE A 1 72 ? -1.713 5.362 7.928 1.00 92.50 72 PHE A CA 1
ATOM 585 C C . PHE A 1 72 ? -0.204 5.491 7.697 1.00 92.50 72 PHE A C 1
ATOM 587 O O . PHE A 1 72 ? 0.332 4.953 6.728 1.00 92.50 72 PHE A O 1
ATOM 594 N N . ARG A 1 73 ? 0.508 6.175 8.599 1.00 91.75 73 ARG A N 1
ATOM 595 C CA . ARG A 1 73 ? 1.937 6.476 8.448 1.00 91.75 73 ARG A CA 1
ATOM 596 C C . ARG A 1 73 ? 2.772 5.199 8.475 1.00 91.75 73 ARG A C 1
ATOM 598 O O . ARG A 1 73 ? 3.690 5.050 7.670 1.00 91.75 73 ARG A O 1
ATOM 605 N N . SER A 1 74 ? 2.456 4.279 9.377 1.00 94.56 74 SER A N 1
ATOM 606 C CA . SER A 1 74 ? 3.100 2.972 9.488 1.00 94.56 74 SER A CA 1
ATOM 607 C C . SER A 1 74 ? 2.861 2.122 8.234 1.00 94.56 74 SER A C 1
ATOM 609 O O . SER A 1 74 ? 3.809 1.530 7.712 1.00 94.56 74 SER A O 1
ATOM 611 N N . ALA A 1 75 ? 1.634 2.128 7.696 1.00 95.56 75 ALA A N 1
ATOM 612 C CA . ALA A 1 75 ? 1.302 1.431 6.452 1.00 95.56 75 ALA A CA 1
ATOM 613 C C . ALA A 1 75 ? 2.066 2.005 5.245 1.00 95.56 75 ALA A C 1
ATOM 615 O O . ALA A 1 75 ? 2.714 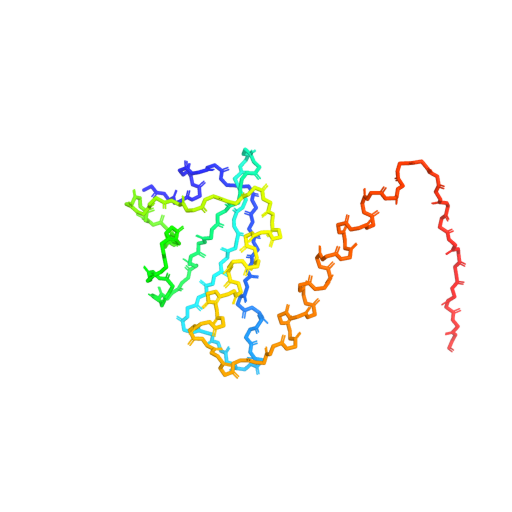1.256 4.514 1.00 95.56 75 ALA A O 1
ATOM 616 N N . VAL A 1 76 ? 2.067 3.334 5.079 1.00 93.50 76 VAL A N 1
ATOM 617 C CA . VAL A 1 76 ? 2.783 4.032 3.996 1.00 93.50 76 VAL A CA 1
ATOM 618 C C . VAL A 1 76 ? 4.280 3.752 4.049 1.00 93.50 76 VAL A C 1
ATOM 620 O O . VAL A 1 76 ? 4.871 3.388 3.035 1.00 93.50 76 VAL A O 1
ATOM 623 N N . LYS A 1 77 ? 4.910 3.882 5.225 1.00 92.56 77 LYS A N 1
ATOM 624 C CA . LYS A 1 77 ? 6.347 3.605 5.384 1.00 92.56 77 LYS A CA 1
ATOM 625 C C . LYS A 1 77 ? 6.693 2.181 4.961 1.00 92.56 77 LYS A C 1
ATOM 627 O O . LYS A 1 77 ? 7.696 1.968 4.280 1.00 92.56 77 LYS A O 1
ATOM 632 N N . SER A 1 78 ? 5.862 1.214 5.345 1.00 95.25 78 SER A N 1
ATOM 633 C CA . SER A 1 78 ? 6.059 -0.180 4.958 1.00 95.25 78 SER A CA 1
ATOM 634 C C . SER A 1 78 ? 5.891 -0.374 3.450 1.00 95.25 78 SER A C 1
ATOM 636 O O . SER A 1 78 ? 6.742 -1.005 2.823 1.00 95.25 78 SER A O 1
ATOM 638 N N . ALA A 1 79 ? 4.848 0.207 2.853 1.00 94.06 79 ALA A N 1
ATOM 639 C CA . ALA A 1 79 ? 4.613 0.133 1.415 1.00 94.06 79 ALA A CA 1
ATOM 640 C C . ALA A 1 79 ? 5.765 0.764 0.611 1.00 94.06 79 ALA A C 1
ATOM 642 O O . ALA A 1 79 ? 6.247 0.164 -0.346 1.00 94.06 79 ALA A O 1
ATOM 643 N N . PHE A 1 80 ? 6.300 1.909 1.041 1.00 91.25 80 PHE A N 1
ATOM 644 C CA . PHE A 1 80 ? 7.468 2.528 0.400 1.00 91.25 80 PHE A CA 1
ATOM 645 C C . PHE A 1 80 ? 8.720 1.674 0.511 1.00 91.25 80 PHE A C 1
ATOM 647 O O . PHE A 1 80 ? 9.463 1.551 -0.462 1.00 91.25 80 PHE A O 1
ATOM 654 N N . GLY A 1 81 ? 8.942 1.036 1.662 1.00 91.50 81 GLY A N 1
ATOM 655 C CA . GLY A 1 81 ? 10.025 0.067 1.812 1.00 91.50 81 GLY A CA 1
ATOM 656 C C . GLY A 1 81 ? 9.930 -1.069 0.786 1.00 91.50 81 GLY A C 1
ATOM 657 O O . GLY A 1 81 ? 10.942 -1.459 0.202 1.00 91.50 81 GLY A O 1
ATOM 658 N N . MET A 1 82 ? 8.716 -1.557 0.510 1.00 93.69 82 MET A N 1
ATOM 659 C CA . MET A 1 82 ? 8.461 -2.578 -0.514 1.00 93.69 82 MET A CA 1
ATOM 660 C C . MET A 1 82 ? 8.726 -2.044 -1.925 1.00 93.69 82 MET A C 1
ATOM 662 O O . MET A 1 82 ? 9.448 -2.681 -2.695 1.00 93.69 82 MET A O 1
ATOM 666 N N . MET A 1 83 ? 8.205 -0.855 -2.249 1.00 90.69 83 MET A N 1
ATOM 667 C CA . MET A 1 83 ? 8.443 -0.190 -3.534 1.00 90.69 83 MET A CA 1
ATOM 668 C C . MET A 1 83 ? 9.937 0.003 -3.788 1.00 90.69 83 MET A C 1
ATOM 670 O O . MET A 1 83 ? 10.424 -0.395 -4.840 1.00 90.69 83 MET A O 1
ATOM 674 N N . LYS A 1 84 ? 10.690 0.519 -2.811 1.00 87.94 84 LYS A N 1
ATOM 675 C CA . LYS A 1 84 ? 12.133 0.748 -2.947 1.00 87.94 84 LYS A CA 1
ATOM 676 C C . LYS A 1 84 ? 12.928 -0.548 -3.092 1.00 87.94 84 LYS A C 1
ATOM 678 O O . LYS A 1 84 ? 13.941 -0.567 -3.785 1.00 87.94 84 LYS A O 1
ATOM 683 N N . ARG A 1 85 ? 12.480 -1.642 -2.467 1.00 91.31 85 ARG A N 1
ATOM 684 C CA . ARG A 1 85 ? 13.134 -2.951 -2.595 1.00 91.31 85 ARG A CA 1
ATOM 685 C C . ARG A 1 85 ? 12.981 -3.548 -3.995 1.00 91.31 85 ARG A C 1
ATOM 687 O O . ARG A 1 85 ? 13.921 -4.180 -4.466 1.00 91.31 85 ARG A O 1
ATOM 694 N N . LEU A 1 86 ? 11.828 -3.366 -4.638 1.00 89.69 86 LEU A N 1
ATOM 695 C CA . LEU A 1 86 ? 11.601 -3.827 -6.014 1.00 89.69 86 LEU A CA 1
ATOM 696 C C . LEU A 1 86 ? 12.146 -2.853 -7.062 1.00 89.69 86 LEU A C 1
ATOM 698 O O . LEU A 1 86 ? 12.627 -3.278 -8.110 1.00 89.69 86 LEU A O 1
ATOM 702 N N . TYR A 1 87 ? 12.109 -1.559 -6.756 1.00 86.75 87 TYR A N 1
ATOM 703 C CA . TYR A 1 87 ? 12.468 -0.476 -7.662 1.00 86.75 87 TYR A CA 1
ATOM 704 C C . TYR A 1 87 ? 13.523 0.459 -7.049 1.00 86.75 87 TYR A C 1
ATOM 706 O O . TYR A 1 87 ? 13.271 1.654 -6.858 1.00 86.75 87 TYR A O 1
ATOM 714 N N . PRO A 1 88 ? 14.730 -0.044 -6.729 1.00 87.25 88 PRO A N 1
ATOM 715 C CA . PRO A 1 88 ? 15.777 0.763 -6.101 1.00 87.25 88 PRO A CA 1
ATOM 716 C C . PRO A 1 88 ? 16.235 1.936 -6.976 1.00 87.25 88 PRO A C 1
ATOM 718 O O . PRO A 1 88 ? 16.741 2.925 -6.448 1.00 87.25 88 PRO A O 1
ATOM 721 N N . GLN A 1 89 ? 16.032 1.850 -8.294 1.00 84.00 89 GLN A N 1
ATOM 722 C CA . GLN A 1 89 ? 16.358 2.898 -9.259 1.00 84.00 89 GLN A CA 1
ATOM 723 C C . GLN A 1 89 ? 15.448 4.130 -9.176 1.00 84.00 89 GLN A C 1
ATOM 725 O O . GLN A 1 89 ? 15.817 5.180 -9.699 1.00 84.00 89 GLN A O 1
ATOM 730 N N . TYR A 1 90 ? 14.264 4.026 -8.563 1.00 82.75 90 TYR A N 1
ATOM 731 C CA . TYR A 1 90 ? 13.379 5.179 -8.424 1.00 82.75 90 TYR A CA 1
ATOM 732 C C . TYR A 1 90 ? 13.968 6.198 -7.449 1.00 82.75 90 TYR A C 1
ATOM 734 O O . TYR A 1 90 ? 14.610 5.846 -6.454 1.00 82.75 90 TYR A O 1
ATOM 742 N N . ASN A 1 91 ? 13.767 7.475 -7.780 1.00 81.06 91 ASN A N 1
ATOM 743 C CA . ASN A 1 91 ? 14.276 8.600 -7.009 1.00 81.06 91 ASN A CA 1
ATOM 744 C C . ASN A 1 91 ? 13.657 8.599 -5.606 1.00 81.06 91 ASN A C 1
ATOM 746 O O . ASN A 1 91 ? 12.448 8.448 -5.463 1.00 81.06 91 ASN A O 1
ATOM 750 N N . ASP A 1 92 ? 14.480 8.816 -4.584 1.00 82.75 92 ASP A N 1
ATOM 751 C CA . ASP A 1 92 ? 14.033 8.875 -3.192 1.00 82.75 92 ASP A CA 1
ATOM 752 C C . ASP A 1 92 ? 13.314 10.178 -2.852 1.00 82.75 92 ASP A C 1
ATOM 754 O O . ASP A 1 92 ? 12.556 10.215 -1.888 1.00 82.75 92 ASP A O 1
ATOM 758 N N . LYS A 1 93 ? 13.521 11.246 -3.633 1.00 85.31 93 LYS A N 1
ATOM 759 C CA . LYS A 1 93 ? 12.983 12.571 -3.315 1.00 85.31 93 LYS A CA 1
ATOM 760 C C . LYS A 1 93 ? 11.448 12.581 -3.179 1.00 85.31 93 LYS A C 1
ATOM 762 O O . LYS A 1 93 ? 10.995 13.008 -2.124 1.00 85.31 93 LYS A O 1
ATOM 767 N N . PRO A 1 94 ? 10.645 12.070 -4.138 1.00 84.00 94 PRO A N 1
ATOM 768 C CA . PRO A 1 94 ? 9.186 12.037 -3.984 1.00 84.00 94 PRO A CA 1
ATOM 769 C C . PRO A 1 94 ? 8.731 11.260 -2.740 1.00 84.00 94 PRO A C 1
ATOM 771 O O . PRO A 1 94 ? 7.868 11.724 -2.000 1.00 84.00 94 PRO A O 1
ATOM 774 N N . PHE A 1 95 ? 9.358 10.109 -2.464 1.00 83.62 95 PHE A N 1
ATOM 775 C CA . PHE A 1 95 ? 9.060 9.310 -1.273 1.00 83.62 95 PHE A CA 1
ATOM 776 C C . PHE A 1 95 ? 9.423 10.052 0.019 1.00 83.62 95 PHE A C 1
ATOM 778 O O . PHE A 1 95 ? 8.644 10.058 0.968 1.00 83.62 95 PHE A O 1
ATOM 785 N N . SER A 1 96 ? 10.596 10.683 0.067 1.00 84.56 96 SER A N 1
ATOM 786 C CA . SER A 1 96 ? 11.083 11.416 1.237 1.00 84.56 96 SER A CA 1
ATOM 787 C C . SER A 1 96 ? 10.269 12.676 1.520 1.00 84.56 96 SER A C 1
ATOM 789 O O . SER A 1 96 ? 9.997 12.968 2.685 1.00 84.56 96 SER A O 1
ATOM 791 N N . ASP A 1 97 ? 9.880 13.412 0.479 1.00 87.62 97 ASP A N 1
ATOM 792 C CA . ASP A 1 97 ? 9.041 14.603 0.605 1.00 87.62 97 ASP A CA 1
ATOM 793 C C . ASP A 1 97 ? 7.676 14.200 1.180 1.00 87.62 97 ASP A C 1
ATOM 795 O O . ASP A 1 97 ? 7.271 14.715 2.221 1.00 87.62 97 ASP A O 1
ATOM 799 N N . PHE A 1 98 ? 7.037 13.171 0.611 1.00 85.56 98 PHE A N 1
ATOM 800 C CA . PHE A 1 98 ? 5.761 12.667 1.122 1.00 85.56 98 PHE A CA 1
ATOM 801 C C . PHE A 1 98 ? 5.857 12.152 2.564 1.00 85.56 98 PHE A C 1
ATOM 803 O O . PHE A 1 98 ? 4.997 12.439 3.396 1.00 85.56 98 PHE A O 1
ATOM 810 N N . LEU A 1 99 ? 6.919 11.407 2.899 1.00 83.75 99 LEU A N 1
ATOM 811 C CA . LEU A 1 99 ? 7.140 10.942 4.271 1.00 83.75 99 LEU A CA 1
ATOM 812 C C . LEU A 1 99 ? 7.322 12.103 5.259 1.00 83.75 99 LEU A C 1
ATOM 814 O O . LEU A 1 99 ? 6.925 11.967 6.421 1.00 83.75 99 LEU A O 1
ATOM 818 N N . SER A 1 100 ? 7.913 13.216 4.821 1.00 85.62 100 SER A N 1
ATOM 819 C CA . SER A 1 100 ? 8.059 14.433 5.626 1.00 85.62 100 SER A CA 1
ATOM 820 C C . SER A 1 100 ? 6.710 15.123 5.824 1.00 85.62 100 SER A C 1
ATOM 822 O O . SER A 1 100 ? 6.336 15.381 6.964 1.00 85.62 100 SER A O 1
ATOM 824 N N . GLU A 1 101 ? 5.917 15.291 4.763 1.00 83.75 101 GLU A N 1
ATOM 825 C CA . GLU A 1 101 ? 4.586 15.917 4.823 1.00 83.75 101 GLU A CA 1
ATOM 826 C C . GLU A 1 101 ? 3.641 15.195 5.796 1.00 83.75 101 GLU A C 1
ATOM 828 O O . GLU A 1 101 ? 3.000 15.819 6.648 1.00 83.75 101 GLU A O 1
ATOM 833 N N . ILE A 1 102 ? 3.596 13.858 5.747 1.00 82.56 102 ILE A N 1
ATOM 834 C CA . ILE A 1 102 ? 2.774 13.076 6.686 1.00 82.56 102 ILE A CA 1
ATOM 835 C C . ILE A 1 102 ? 3.359 13.051 8.107 1.00 82.56 102 ILE A C 1
ATOM 837 O O . ILE A 1 102 ? 2.652 12.720 9.057 1.00 82.56 102 ILE A O 1
ATOM 841 N N . THR A 1 103 ? 4.648 13.363 8.274 1.00 67.12 103 THR A N 1
ATOM 842 C CA . THR A 1 103 ? 5.294 13.474 9.591 1.00 67.12 103 THR A CA 1
ATOM 843 C C . THR A 1 103 ? 4.959 14.814 10.243 1.00 67.12 103 THR A C 1
ATOM 845 O O . THR A 1 103 ? 4.553 14.828 11.404 1.00 67.12 103 THR A O 1
ATOM 848 N N . GLU A 1 104 ? 5.032 15.908 9.490 1.00 59.31 104 GLU A N 1
ATOM 849 C CA . GLU A 1 104 ? 4.689 17.255 9.957 1.00 59.31 104 GLU A CA 1
ATOM 850 C C . GLU A 1 104 ? 3.193 17.375 10.296 1.00 59.31 104 GLU A C 1
ATOM 852 O O . GLU A 1 104 ? 2.833 17.928 11.334 1.00 59.31 104 GLU A O 1
ATOM 857 N N . CYS A 1 105 ? 2.303 16.753 9.513 1.00 53.94 105 CYS A N 1
ATOM 858 C CA . CYS A 1 105 ? 0.866 16.729 9.819 1.00 53.94 105 CYS A CA 1
ATOM 859 C C . CYS A 1 105 ? 0.525 16.023 11.147 1.00 53.94 105 CYS A C 1
ATOM 861 O O . CYS A 1 105 ? -0.500 16.328 11.761 1.00 53.94 105 CYS A O 1
ATOM 863 N N . CYS A 1 106 ? 1.361 15.084 11.601 1.00 46.03 106 CYS A N 1
ATOM 864 C CA . CYS A 1 106 ? 1.189 14.425 12.895 1.00 46.03 106 CYS A CA 1
ATOM 865 C C . CYS A 1 106 ? 1.715 15.275 14.058 1.00 46.03 106 CYS A C 1
ATOM 867 O O . CYS A 1 106 ? 1.120 15.219 15.128 1.00 46.03 106 CYS A O 1
ATOM 869 N N . GLU A 1 107 ? 2.767 16.079 13.874 1.00 37.62 107 GLU A N 1
ATOM 870 C CA . GLU A 1 107 ? 3.262 16.979 14.930 1.00 37.62 107 GLU A CA 1
ATOM 871 C C . GLU A 1 107 ? 2.353 18.202 15.127 1.00 37.62 107 GLU A C 1
ATOM 873 O O . GLU A 1 107 ? 2.137 18.633 16.260 1.00 37.62 107 GLU A O 1
ATOM 878 N N . VAL A 1 108 ? 1.720 18.701 14.059 1.00 38.41 108 VAL A N 1
ATOM 879 C CA . VAL A 1 108 ? 0.787 19.841 14.140 1.00 38.41 108 VAL A CA 1
ATOM 880 C C . VAL A 1 108 ? -0.565 19.455 14.765 1.00 38.41 108 VAL A C 1
ATOM 882 O O . VAL A 1 108 ? -1.241 20.309 15.328 1.00 38.41 108 VAL A O 1
ATOM 885 N N . ARG A 1 109 ? -0.962 18.173 14.764 1.00 34.94 109 ARG A N 1
ATOM 886 C CA . ARG A 1 109 ? -2.208 17.726 15.430 1.00 34.94 109 ARG A CA 1
ATOM 887 C C . ARG A 1 109 ? -2.102 17.562 16.952 1.00 34.94 109 ARG A C 1
ATOM 889 O O . ARG A 1 109 ? -3.129 17.338 17.583 1.00 34.94 109 ARG A O 1
ATOM 896 N N . PHE A 1 110 ? -0.912 17.695 17.544 1.00 33.78 110 PHE A N 1
ATOM 897 C CA . PHE A 1 110 ? -0.736 17.705 19.007 1.00 33.78 110 PHE A CA 1
ATOM 898 C C . PHE A 1 110 ? -0.556 19.110 19.601 1.00 33.78 110 PHE A C 1
ATOM 900 O O . PHE A 1 110 ? -0.509 19.248 20.821 1.00 33.78 110 PHE A O 1
ATOM 907 N N . TRP A 1 111 ? -0.519 20.154 18.768 1.00 32.88 111 TRP A N 1
ATOM 908 C CA . TRP A 1 111 ? -0.604 21.547 19.205 1.00 32.88 111 TRP A CA 1
ATOM 909 C C . TRP A 1 111 ? -1.813 22.204 18.552 1.00 32.88 111 TRP A C 1
ATOM 911 O O . TRP A 1 111 ? -1.732 22.647 17.411 1.00 32.88 111 TRP A O 1
ATOM 921 N N . ASN A 1 112 ? -2.918 22.226 19.301 1.00 36.66 112 ASN A N 1
ATOM 922 C CA . ASN A 1 112 ? -4.035 23.182 19.264 1.00 36.66 112 ASN A CA 1
ATOM 923 C C . ASN A 1 112 ? -5.381 22.462 19.401 1.00 36.66 112 ASN A C 1
ATOM 925 O O . ASN A 1 112 ? -6.212 22.490 18.494 1.00 36.66 112 ASN A O 1
ATOM 929 N N . ASP A 1 113 ? -5.621 21.894 20.584 1.00 45.16 113 ASP A N 1
ATOM 930 C CA . ASP A 1 113 ? -6.915 22.158 21.201 1.00 45.16 113 ASP A CA 1
ATOM 931 C C . ASP A 1 113 ? -6.843 23.578 21.779 1.00 45.16 113 ASP A C 1
ATOM 933 O O . ASP A 1 113 ? -5.967 23.903 22.578 1.00 45.16 113 ASP A O 1
ATOM 937 N N . GLU A 1 114 ? -7.769 24.405 21.304 1.00 48.22 114 GLU A N 1
ATOM 938 C CA . GLU A 1 114 ? -8.098 25.759 21.753 1.00 48.22 114 GLU A CA 1
ATOM 939 C C . GLU A 1 114 ? -7.205 26.926 21.267 1.00 48.22 114 GLU A C 1
ATOM 941 O O . GLU A 1 114 ? -6.150 27.257 21.797 1.00 48.22 114 GLU A O 1
ATOM 946 N N . THR A 1 115 ? -7.787 27.667 20.313 1.00 49.81 115 THR A N 1
ATOM 947 C CA . THR A 1 115 ? -7.587 29.100 20.008 1.00 49.81 115 THR A CA 1
ATOM 948 C C . THR A 1 115 ? -6.340 29.539 19.239 1.00 49.81 115 THR A C 1
ATOM 950 O O . THR A 1 115 ? -5.412 30.044 19.846 1.00 49.81 115 THR A O 1
ATOM 953 N N . ILE A 1 116 ? -6.390 29.582 17.895 1.00 41.28 116 ILE A N 1
ATOM 954 C CA . ILE A 1 116 ? -5.696 30.642 17.129 1.00 41.28 116 ILE A CA 1
ATOM 955 C C . ILE A 1 116 ? -6.536 31.077 15.912 1.00 41.28 116 ILE A C 1
ATOM 957 O O . ILE A 1 116 ? -6.903 30.285 15.048 1.00 41.28 116 ILE A O 1
ATOM 961 N N . ILE A 1 117 ? -6.835 32.375 15.883 1.00 38.69 117 ILE A N 1
ATOM 962 C CA . ILE A 1 117 ? -7.511 33.147 14.831 1.00 38.69 117 ILE A CA 1
ATOM 963 C C . ILE A 1 117 ? -6.621 33.188 13.568 1.00 38.69 117 ILE A C 1
ATOM 965 O O . ILE A 1 117 ? -5.416 33.400 13.706 1.00 38.69 117 ILE A O 1
ATOM 969 N N . PRO A 1 118 ? -7.156 33.049 12.339 1.00 34.03 118 PRO A N 1
ATOM 970 C CA . PRO A 1 118 ? -6.330 33.113 11.133 1.00 34.03 118 PRO A CA 1
ATOM 971 C C . PRO A 1 118 ? -5.804 34.540 10.882 1.00 34.03 118 PRO A C 1
ATOM 973 O O . PRO A 1 118 ? -6.595 35.490 10.920 1.00 34.03 118 PRO A O 1
ATOM 976 N N . PRO A 1 119 ? -4.506 34.737 10.570 1.00 37.56 119 PRO A N 1
ATOM 977 C CA . PRO A 1 119 ? -4.030 36.025 10.101 1.00 37.56 119 PRO A CA 1
ATOM 978 C C . PRO A 1 119 ? -4.468 36.258 8.650 1.00 37.56 119 PRO A C 1
ATOM 980 O O . PRO A 1 119 ? -4.184 35.499 7.725 1.00 37.56 119 PRO A O 1
ATOM 983 N N . VAL A 1 120 ? -5.188 37.361 8.503 1.00 40.47 120 VAL A N 1
ATOM 984 C CA . VAL A 1 120 ? -5.654 38.002 7.278 1.00 40.47 120 VAL A CA 1
ATOM 985 C C . VAL A 1 120 ? -4.475 38.446 6.393 1.00 40.47 120 VAL A C 1
ATOM 987 O O . VAL A 1 120 ? -3.527 39.053 6.877 1.00 40.47 120 VAL A O 1
ATOM 990 N N . GLN A 1 121 ? -4.628 38.197 5.086 1.00 41.12 121 GLN A N 1
ATOM 991 C CA . GLN A 1 121 ? -4.027 38.873 3.920 1.00 41.12 121 GLN A CA 1
ATOM 992 C C . GLN A 1 121 ? -2.498 38.925 3.756 1.00 41.12 121 GLN A C 1
ATOM 994 O O . GLN A 1 121 ? -1.785 39.598 4.490 1.00 41.12 121 GLN A O 1
ATOM 999 N N . ARG A 1 122 ? -2.054 38.432 2.590 1.00 35.53 122 ARG A N 1
ATOM 1000 C CA . ARG A 1 122 ? -1.308 39.231 1.597 1.00 35.53 122 ARG A CA 1
ATOM 1001 C C . ARG A 1 122 ? -1.505 38.631 0.200 1.00 35.53 122 ARG A C 1
ATOM 1003 O O . ARG A 1 122 ? -0.788 37.730 -0.211 1.00 35.53 122 ARG A O 1
ATOM 1010 N N . GLN A 1 123 ? -2.488 39.157 -0.528 1.00 37.88 123 GLN A N 1
ATOM 1011 C CA . GLN A 1 123 ? -2.346 39.333 -1.971 1.00 37.88 123 GLN A CA 1
ATOM 1012 C C . GLN A 1 123 ? -1.648 40.681 -2.160 1.00 37.88 123 GLN A C 1
ATOM 1014 O O . GLN A 1 123 ? -2.133 41.700 -1.668 1.00 37.88 123 GLN A O 1
ATOM 1019 N N . ALA A 1 124 ? -0.504 40.674 -2.828 1.00 37.28 124 ALA A N 1
ATOM 1020 C CA . ALA A 1 124 ? 0.040 41.848 -3.486 1.00 37.28 124 ALA A CA 1
ATOM 1021 C C . ALA A 1 124 ? 0.156 41.490 -4.970 1.00 37.28 124 ALA A C 1
ATOM 1023 O O . ALA A 1 124 ? 0.538 40.366 -5.298 1.00 37.28 124 ALA A O 1
ATOM 1024 N N . LEU A 1 125 ? -0.295 42.441 -5.786 1.00 37.75 125 LEU A N 1
ATOM 1025 C CA . LEU A 1 125 ? -0.303 42.479 -7.248 1.00 37.75 125 LEU A CA 1
ATOM 1026 C C . LEU A 1 125 ? 1.004 42.001 -7.889 1.00 37.75 125 LEU A C 1
ATOM 1028 O O . LEU A 1 125 ? 2.076 42.291 -7.310 1.00 37.75 125 LEU A O 1
#

Radius of gyration: 17.58 Å; chains: 1; bounding box: 32×59×39 Å

Organism: Klebsiella pneumoniae (NCBI:txid573)

Secondary structure (DSSP, 8-state):
--HHHHTTEEEEEE-GGGSPTT---SSEEEEEEETTS-EEEEEEESSGGGGSTTPEETTT--SSPPPPBSSHHHHHHHHHHHHHHH-TTS-HHHHHHHHHHHHHHHHHTTS-SS--PPPP-----

pLDDT: mean 79.8, std 19.79, range [32.88, 97.6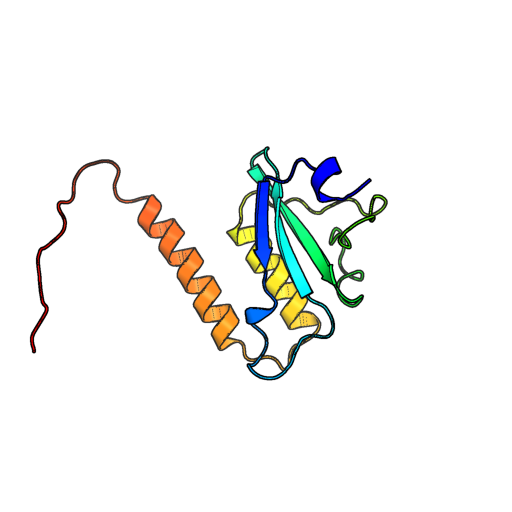2]